Protein AF-A0AAW7F8S1-F1 (afdb_monomer_lite)

Sequence (127 aa):
MAYEATLSLPGICFTHYRTGEQAEDEAALMAAILADAMNAGAERMAQSSRDVTIHRMMVMVERHLRAAIYASTTSVLVDAQQDHPFAAIWGDGHVSSSDGQFFPAGGRGEASLEYNAKYGKRPGASI

Foldseek 3Di:
DDPPPVVPLPWADLAFPPPRHHDPCVQLLVLLVVCVVVVVHLVNSCVVGPPHHSVSNVVSCNTGDDPVRVVTVVVSVVVVVLPDPVVPVVHNPPDDPLQPDWAQDDDPQLVVDDADPVPGSGRTDRD

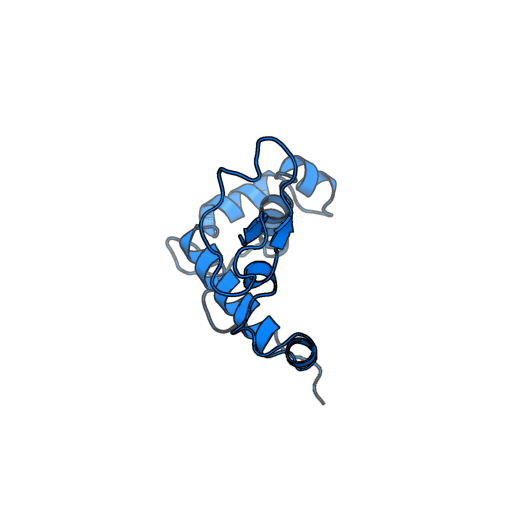Structure (mmCIF, N/CA/C/O backbone):
data_AF-A0AAW7F8S1-F1
#
_entry.id   AF-A0AAW7F8S1-F1
#
loop_
_atom_site.group_PDB
_atom_site.id
_atom_site.type_symbol
_atom_site.label_atom_id
_atom_site.label_alt_id
_atom_site.label_comp_id
_atom_site.label_asym_id
_atom_site.label_entity_id
_atom_site.label_seq_id
_atom_site.pdbx_PDB_ins_code
_atom_site.Cartn_x
_atom_site.Cartn_y
_atom_site.Cartn_z
_atom_site.occupancy
_atom_site.B_iso_or_equiv
_atom_site.auth_seq_id
_atom_site.auth_comp_id
_atom_site.auth_asym_id
_atom_site.auth_atom_id
_atom_site.pdbx_PDB_model_num
ATOM 1 N N . MET A 1 1 ? -20.341 -8.430 -21.720 1.00 32.91 1 MET A N 1
ATOM 2 C CA . MET A 1 1 ? -19.931 -9.635 -20.965 1.00 32.91 1 MET A CA 1
ATOM 3 C C . MET A 1 1 ? -18.416 -9.711 -21.080 1.00 32.91 1 MET A C 1
ATOM 5 O O . MET A 1 1 ? -17.961 -9.819 -22.202 1.00 32.91 1 MET A O 1
ATOM 9 N N . ALA A 1 2 ? -17.569 -9.525 -20.077 1.00 32.69 2 ALA A N 1
ATOM 10 C CA . ALA A 1 2 ? -17.712 -9.345 -18.642 1.00 32.69 2 ALA A CA 1
ATOM 11 C C . ALA A 1 2 ? -16.603 -8.361 -18.211 1.00 32.69 2 ALA A C 1
ATOM 13 O O . ALA A 1 2 ? -15.460 -8.532 -18.621 1.00 32.69 2 ALA A O 1
ATOM 14 N N . TYR A 1 3 ? -16.941 -7.318 -17.449 1.00 30.55 3 TYR A N 1
ATOM 15 C CA . TYR A 1 3 ? -15.960 -6.436 -16.797 1.00 30.55 3 TYR A CA 1
ATOM 16 C C . TYR A 1 3 ? -16.066 -6.546 -15.272 1.00 30.55 3 TYR A C 1
ATOM 18 O O . TYR A 1 3 ? -15.661 -5.656 -14.547 1.00 30.55 3 TYR A O 1
ATOM 26 N N . GLU A 1 4 ? -16.586 -7.657 -14.761 1.00 31.97 4 GLU A N 1
ATOM 27 C CA . GLU A 1 4 ? -16.346 -8.033 -13.372 1.00 31.97 4 GLU A CA 1
ATOM 28 C C . GLU A 1 4 ? -15.144 -8.968 -13.359 1.00 31.97 4 GLU A C 1
ATOM 30 O O . GLU A 1 4 ? -15.256 -10.175 -13.170 1.00 31.97 4 GLU A O 1
ATOM 35 N N . ALA A 1 5 ? -13.962 -8.399 -13.602 1.00 32.84 5 ALA A N 1
ATOM 36 C CA . ALA A 1 5 ? -12.759 -8.971 -13.025 1.00 32.84 5 ALA A CA 1
ATOM 37 C C . ALA A 1 5 ? -12.862 -8.682 -11.526 1.00 32.84 5 ALA A C 1
ATOM 39 O O . ALA A 1 5 ? -12.350 -7.681 -11.029 1.00 32.84 5 ALA A O 1
ATOM 40 N N . THR A 1 6 ? -13.634 -9.512 -10.822 1.00 36.50 6 THR A N 1
ATOM 41 C CA . THR A 1 6 ? -13.539 -9.631 -9.377 1.00 36.50 6 THR A CA 1
ATOM 42 C C . THR A 1 6 ? -12.056 -9.814 -9.096 1.00 36.50 6 THR A C 1
ATOM 44 O O . THR A 1 6 ? -11.472 -10.828 -9.475 1.00 36.50 6 THR A O 1
ATOM 47 N N . LEU A 1 7 ? -11.438 -8.791 -8.511 1.00 39.31 7 LEU A N 1
ATOM 48 C CA . LEU A 1 7 ? -10.037 -8.733 -8.103 1.00 39.31 7 LEU A CA 1
ATOM 49 C C . LEU A 1 7 ? -9.824 -9.676 -6.904 1.00 39.31 7 LEU A C 1
ATOM 51 O O . LEU A 1 7 ? -9.318 -9.300 -5.854 1.00 39.31 7 LEU A O 1
ATOM 55 N N . SER A 1 8 ? -10.276 -10.923 -7.036 1.00 42.00 8 SER A N 1
ATOM 56 C CA . SER A 1 8 ? -9.971 -12.010 -6.126 1.00 42.00 8 SER A CA 1
ATOM 57 C C . SER A 1 8 ? -8.569 -12.474 -6.484 1.00 42.00 8 SER A C 1
ATOM 59 O O . SER A 1 8 ? -8.377 -13.442 -7.211 1.00 42.00 8 SER A O 1
ATOM 61 N N . LEU A 1 9 ? -7.586 -11.696 -6.032 1.00 49.25 9 LEU A N 1
ATOM 62 C CA . LEU A 1 9 ? -6.186 -12.085 -6.043 1.00 49.25 9 LEU A CA 1
ATOM 63 C C . LEU A 1 9 ? -6.085 -13.403 -5.251 1.00 49.25 9 LEU A C 1
ATOM 65 O O . LEU A 1 9 ? -6.401 -13.420 -4.054 1.00 49.25 9 LEU A O 1
ATOM 69 N N . PRO A 1 10 ? -5.748 -14.533 -5.898 1.00 45.31 10 PRO A N 1
ATOM 70 C CA . PRO A 1 10 ? -5.738 -15.824 -5.238 1.00 45.31 10 PRO A CA 1
ATOM 71 C C . PRO A 1 10 ? -4.470 -15.912 -4.392 1.00 45.31 10 PRO A C 1
ATOM 73 O O . PRO A 1 10 ? -3.391 -16.210 -4.887 1.00 45.31 10 PRO A O 1
ATOM 76 N N . GLY A 1 11 ? -4.598 -15.629 -3.100 1.00 56.59 11 GLY A N 1
ATOM 77 C CA . GLY A 1 11 ? -3.490 -15.766 -2.160 1.00 56.59 11 GLY A CA 1
ATOM 78 C C . GLY A 1 11 ? -3.512 -14.683 -1.097 1.00 56.59 11 GLY A C 1
ATOM 79 O O . GLY A 1 11 ? -3.176 -13.540 -1.364 1.00 56.59 11 GLY A O 1
ATOM 80 N N . ILE A 1 12 ? -3.905 -15.084 0.114 1.00 58.09 12 ILE A N 1
ATOM 81 C CA . ILE A 1 12 ? -3.822 -14.316 1.364 1.00 58.09 12 ILE A CA 1
ATOM 82 C C . ILE A 1 12 ? -4.477 -12.929 1.258 1.00 58.09 12 ILE A C 1
ATOM 84 O O . ILE A 1 12 ? -3.850 -11.906 0.987 1.00 58.09 12 ILE A O 1
ATOM 88 N N . CYS A 1 13 ? -5.778 -12.908 1.546 1.00 73.00 13 CYS A N 1
ATOM 89 C CA . CYS A 1 13 ? -6.459 -11.675 1.915 1.00 73.00 13 CYS A CA 1
ATOM 90 C C . CYS A 1 13 ? -5.990 -11.241 3.314 1.00 73.00 13 CYS A C 1
ATOM 92 O O . CYS A 1 13 ? -5.526 -12.073 4.097 1.00 73.00 13 CYS A O 1
ATOM 94 N N . PHE A 1 14 ? -6.110 -9.956 3.641 1.00 87.31 14 PHE A N 1
ATOM 95 C CA . PHE A 1 14 ? -5.786 -9.397 4.956 1.00 87.31 14 PHE A CA 1
ATOM 96 C C . PHE A 1 14 ? -6.745 -9.943 6.030 1.00 87.31 14 PHE A C 1
ATOM 98 O O . PHE A 1 14 ? -7.668 -9.268 6.480 1.00 87.31 14 PHE A O 1
ATOM 105 N N . THR A 1 15 ? -6.556 -11.198 6.431 1.00 90.88 15 THR A N 1
ATOM 106 C CA . THR A 1 15 ? -7.408 -11.903 7.390 1.00 90.88 15 THR A CA 1
ATOM 107 C C . THR A 1 15 ? -6.966 -11.659 8.824 1.00 90.88 15 THR A C 1
ATOM 109 O O . THR A 1 15 ? -5.788 -11.430 9.103 1.00 90.88 15 THR A O 1
ATOM 112 N N . HIS A 1 16 ? -7.907 -11.766 9.754 1.00 91.00 16 HIS A N 1
ATOM 113 C CA . HIS A 1 16 ? -7.665 -11.579 11.171 1.00 91.00 16 HIS A CA 1
ATOM 114 C C . HIS A 1 16 ? -6.640 -12.602 11.686 1.00 91.00 16 HIS A C 1
ATOM 116 O O . HIS A 1 16 ? -6.842 -13.808 11.558 1.00 91.00 16 HIS A O 1
ATOM 122 N N . TYR A 1 17 ? -5.577 -12.149 12.357 1.00 88.62 17 TYR A N 1
ATOM 123 C CA . TYR A 1 17 ? -4.434 -12.996 12.746 1.00 88.62 17 TYR A CA 1
ATOM 124 C C . TYR A 1 17 ? -4.786 -14.218 13.609 1.00 88.62 17 TYR A C 1
ATOM 126 O O . TYR A 1 17 ? -4.046 -15.197 13.626 1.00 88.62 17 TYR A O 1
ATOM 134 N N . ARG A 1 18 ? -5.874 -14.133 14.383 1.00 90.12 18 ARG A N 1
ATOM 135 C CA . ARG A 1 18 ? -6.350 -15.212 15.263 1.00 90.12 18 ARG A CA 1
ATOM 136 C C . ARG A 1 18 ? -7.484 -16.054 14.669 1.00 90.12 18 ARG A C 1
ATOM 138 O O . ARG A 1 18 ? -7.439 -17.269 14.798 1.00 90.12 18 ARG A O 1
ATOM 145 N N . THR A 1 19 ? -8.513 -15.423 14.103 1.00 90.88 19 THR A N 1
ATOM 146 C CA . THR A 1 19 ? -9.751 -16.092 13.671 1.00 90.88 19 THR A CA 1
ATOM 147 C C . THR A 1 19 ? -9.750 -16.436 12.184 1.00 90.88 19 THR A C 1
ATOM 149 O O . THR A 1 19 ? -10.528 -17.284 11.766 1.00 90.88 19 THR A O 1
ATOM 152 N N . GLY A 1 20 ? -8.880 -15.813 11.382 1.00 88.75 20 GLY A N 1
ATOM 153 C CA . GLY A 1 20 ? -8.862 -15.969 9.926 1.00 88.75 20 GLY A CA 1
ATOM 154 C C . GLY A 1 20 ? -10.003 -15.245 9.203 1.00 88.75 20 GLY A C 1
ATOM 155 O O . GLY A 1 20 ? -10.136 -15.382 7.991 1.00 88.75 20 GLY A O 1
ATOM 156 N N . GLU A 1 21 ? -10.823 -14.472 9.916 1.00 89.69 21 GLU A N 1
ATOM 157 C CA . GLU A 1 21 ? -11.951 -13.742 9.332 1.00 89.69 21 GLU A CA 1
ATOM 158 C C . GLU A 1 21 ? -11.491 -12.582 8.446 1.00 89.69 21 GLU A C 1
ATOM 160 O O . GLU A 1 21 ? -10.407 -12.024 8.626 1.00 89.69 21 GLU A O 1
ATOM 165 N N . GLN A 1 22 ? -12.334 -12.202 7.490 1.00 88.56 22 GLN A N 1
ATOM 166 C CA . GLN A 1 22 ? -12.093 -11.034 6.646 1.00 88.56 22 GLN A CA 1
ATOM 167 C C . GLN A 1 22 ? -12.180 -9.738 7.457 1.00 88.56 22 GLN A C 1
ATOM 169 O O . GLN A 1 22 ? -12.804 -9.694 8.518 1.00 88.56 22 GLN A O 1
ATOM 174 N N . ALA A 1 23 ? -11.541 -8.678 6.964 1.00 89.38 23 ALA A N 1
ATOM 175 C CA . ALA A 1 23 ? -11.655 -7.366 7.584 1.00 89.38 23 ALA A CA 1
ATOM 176 C C . ALA A 1 23 ? -13.089 -6.837 7.468 1.00 89.38 23 ALA A C 1
ATOM 178 O O . ALA A 1 23 ? -13.635 -6.721 6.375 1.00 89.38 23 ALA A O 1
ATOM 179 N N . GLU A 1 24 ? -13.684 -6.493 8.609 1.00 89.31 24 GLU A N 1
ATOM 180 C CA . GLU A 1 24 ? -15.038 -5.927 8.676 1.00 89.31 24 GLU A CA 1
ATOM 181 C C . GLU A 1 24 ? -15.102 -4.507 8.087 1.00 89.31 24 GLU A C 1
ATOM 183 O O . GLU A 1 24 ? -16.143 -4.073 7.600 1.00 89.31 24 GLU A O 1
ATOM 188 N N . ASP A 1 25 ? -13.985 -3.778 8.142 1.00 92.31 25 ASP A N 1
ATOM 189 C CA . ASP A 1 25 ? -13.873 -2.377 7.742 1.00 92.31 25 ASP A CA 1
ATOM 190 C C . ASP A 1 25 ? -12.824 -2.210 6.638 1.00 92.31 25 ASP A C 1
ATOM 192 O O . ASP A 1 25 ? -11.681 -1.803 6.870 1.00 92.31 25 ASP A O 1
ATOM 196 N N . GLU A 1 26 ? -13.224 -2.552 5.415 1.00 91.00 26 GLU A N 1
ATOM 197 C CA . GLU A 1 26 ? -12.353 -2.527 4.238 1.00 91.00 26 GLU A CA 1
ATOM 198 C C . GLU A 1 26 ? -11.796 -1.123 3.953 1.00 91.00 26 GLU A C 1
ATOM 200 O O . GLU A 1 26 ? -10.626 -0.974 3.607 1.00 91.00 26 GLU A O 1
ATOM 205 N N . ALA A 1 27 ? -12.594 -0.072 4.169 1.00 92.81 27 ALA A N 1
ATOM 206 C CA . ALA A 1 27 ? -12.154 1.307 3.967 1.00 92.81 27 ALA A CA 1
ATOM 207 C C . ALA A 1 27 ? -11.019 1.691 4.928 1.00 92.81 27 ALA A C 1
ATOM 209 O O . ALA A 1 27 ? -10.011 2.264 4.506 1.00 92.81 27 ALA A O 1
ATOM 210 N N . ALA A 1 28 ? -11.146 1.343 6.213 1.00 94.94 28 ALA A N 1
ATOM 211 C CA . ALA A 1 28 ? -10.083 1.586 7.183 1.00 94.94 28 ALA A CA 1
ATOM 212 C C . ALA A 1 28 ? -8.848 0.711 6.929 1.00 94.94 28 ALA A C 1
ATOM 214 O O . ALA A 1 28 ? -7.725 1.169 7.153 1.00 94.94 28 ALA A O 1
ATOM 215 N N . LEU A 1 29 ? -9.038 -0.519 6.441 1.00 94.31 29 LEU A N 1
ATOM 216 C CA . LEU A 1 29 ? -7.948 -1.418 6.070 1.00 94.31 29 LEU A CA 1
ATOM 217 C C . LEU A 1 29 ? -7.150 -0.849 4.889 1.00 94.31 29 LEU A C 1
ATOM 219 O O . LEU A 1 29 ? -5.929 -0.734 4.974 1.00 94.31 29 LEU A O 1
ATOM 223 N N . MET A 1 30 ? -7.832 -0.436 3.818 1.00 93.44 30 MET A N 1
ATOM 224 C CA . MET A 1 30 ? -7.199 0.189 2.655 1.00 93.44 30 MET A CA 1
ATOM 225 C C . MET A 1 30 ? -6.462 1.470 3.039 1.00 93.44 30 MET A C 1
ATOM 227 O O . MET A 1 30 ? -5.317 1.663 2.636 1.00 93.44 30 MET A O 1
ATOM 231 N N . ALA A 1 31 ? -7.075 2.324 3.863 1.00 95.31 31 ALA A N 1
ATOM 232 C CA . ALA A 1 31 ? -6.414 3.522 4.368 1.00 95.31 31 ALA A CA 1
ATOM 233 C C . ALA A 1 31 ? -5.145 3.174 5.163 1.00 95.31 31 ALA A C 1
ATOM 235 O O . ALA A 1 31 ? -4.117 3.827 4.993 1.00 95.31 31 ALA A O 1
ATOM 236 N N . ALA A 1 32 ? -5.179 2.138 6.009 1.00 95.06 32 ALA A N 1
ATOM 237 C CA . ALA A 1 32 ? -4.008 1.697 6.768 1.00 95.06 32 ALA A CA 1
ATOM 238 C C . ALA A 1 32 ? -2.871 1.220 5.851 1.00 95.06 32 ALA A C 1
ATOM 240 O O . ALA A 1 32 ? -1.734 1.659 6.023 1.00 95.06 32 ALA A O 1
ATOM 241 N N . ILE A 1 33 ? -3.187 0.399 4.847 1.00 93.50 33 ILE A N 1
ATOM 242 C CA . ILE A 1 33 ? -2.221 -0.087 3.850 1.00 93.50 33 ILE A CA 1
ATOM 243 C C . ILE A 1 33 ? -1.614 1.085 3.069 1.00 93.50 33 ILE A C 1
ATOM 245 O O . ILE A 1 33 ? -0.399 1.173 2.917 1.00 93.50 33 ILE A O 1
ATOM 249 N N . LEU A 1 34 ? -2.445 2.023 2.608 1.00 92.81 34 LEU A N 1
ATOM 250 C CA . LEU A 1 34 ? -1.997 3.204 1.868 1.00 92.81 34 LEU A CA 1
ATOM 251 C C . LEU A 1 34 ? -1.126 4.133 2.720 1.00 92.81 34 LEU A C 1
ATOM 253 O O . LEU A 1 34 ? -0.176 4.729 2.212 1.00 92.81 34 LEU A O 1
ATOM 257 N N . ALA A 1 35 ? -1.440 4.273 4.009 1.00 95.00 35 ALA A N 1
ATOM 258 C CA . ALA A 1 35 ? -0.666 5.106 4.923 1.00 95.00 35 ALA A CA 1
ATOM 259 C C . ALA A 1 35 ? 0.765 4.585 5.093 1.00 95.00 35 ALA A C 1
ATOM 261 O O . ALA A 1 35 ? 1.696 5.394 5.157 1.00 95.00 35 ALA A O 1
ATOM 262 N N . ASP A 1 36 ? 0.910 3.261 5.157 1.00 92.19 36 ASP A N 1
ATOM 263 C CA . ASP A 1 36 ? 2.183 2.546 5.246 1.00 92.19 36 ASP A CA 1
ATOM 264 C C . ASP A 1 36 ? 2.941 2.629 3.911 1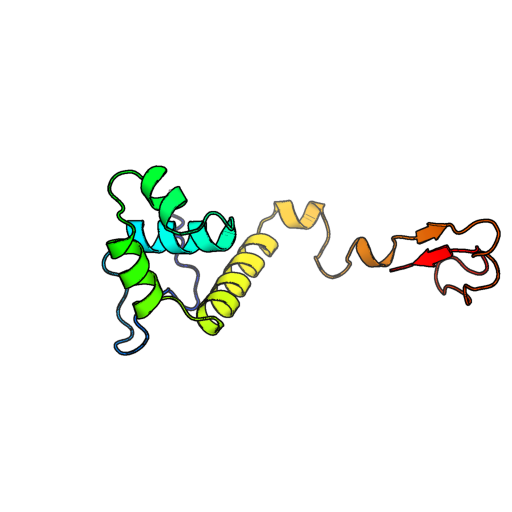.00 92.19 36 ASP A C 1
ATOM 266 O O . ASP A 1 36 ? 4.050 3.157 3.848 1.00 92.19 36 ASP A O 1
ATOM 270 N N . ALA A 1 37 ? 2.283 2.263 2.805 1.00 91.00 37 ALA A N 1
ATOM 271 C CA . ALA A 1 37 ? 2.873 2.260 1.465 1.00 91.00 37 ALA A CA 1
ATOM 272 C C . ALA A 1 37 ? 3.384 3.640 1.006 1.00 91.00 37 ALA A C 1
ATOM 274 O O . ALA A 1 37 ? 4.388 3.727 0.301 1.00 91.00 37 ALA A O 1
ATOM 275 N N . MET A 1 38 ? 2.713 4.728 1.400 1.00 92.25 38 MET A N 1
ATOM 276 C CA . MET A 1 38 ? 3.106 6.096 1.032 1.00 92.25 38 MET A CA 1
ATOM 277 C C . MET A 1 38 ? 3.945 6.813 2.097 1.00 92.25 38 MET A C 1
ATOM 279 O O . MET A 1 38 ? 4.252 7.993 1.927 1.00 92.25 38 MET A O 1
ATOM 283 N N . ASN A 1 39 ? 4.304 6.155 3.206 1.00 92.81 39 ASN A N 1
ATOM 284 C CA . ASN A 1 39 ? 4.982 6.786 4.348 1.00 92.81 39 ASN A CA 1
ATOM 285 C C . ASN A 1 39 ? 4.250 8.041 4.886 1.00 92.81 39 ASN A C 1
ATOM 287 O O . ASN A 1 39 ? 4.857 8.964 5.439 1.00 92.81 39 ASN A O 1
ATOM 291 N N . ALA A 1 40 ? 2.926 8.107 4.714 1.00 90.50 40 ALA A N 1
ATOM 292 C CA . ALA A 1 40 ? 2.113 9.240 5.152 1.00 90.50 40 ALA A CA 1
ATOM 293 C C . ALA A 1 40 ? 1.835 9.179 6.663 1.00 90.50 40 ALA A C 1
ATOM 295 O O . ALA A 1 40 ? 1.755 10.218 7.328 1.00 90.50 40 ALA A O 1
ATOM 296 N N . GLY A 1 41 ? 1.742 7.967 7.216 1.00 91.12 41 GLY A N 1
ATOM 297 C CA . GLY A 1 41 ? 1.313 7.726 8.591 1.00 91.12 41 GLY A CA 1
ATOM 298 C C . GLY A 1 41 ? -0.203 7.877 8.773 1.00 91.12 41 GLY A C 1
ATOM 299 O O . GLY A 1 41 ? -0.900 8.489 7.959 1.00 91.12 41 GLY A O 1
ATOM 300 N N . ALA A 1 42 ? -0.730 7.299 9.855 1.00 91.56 42 ALA A N 1
ATOM 301 C CA . ALA A 1 42 ? -2.174 7.156 10.053 1.00 91.56 42 ALA A CA 1
ATOM 302 C C . ALA A 1 42 ? -2.919 8.488 10.234 1.00 91.56 42 ALA A C 1
ATOM 304 O O . ALA A 1 42 ? -4.055 8.622 9.791 1.00 91.56 42 ALA A O 1
ATOM 305 N N . GLU A 1 43 ? -2.283 9.488 10.844 1.00 93.38 43 GLU A N 1
ATOM 306 C CA . GLU A 1 43 ? -2.904 10.790 11.100 1.00 93.38 43 GLU A CA 1
ATOM 307 C C . GLU A 1 43 ? -3.188 11.568 9.812 1.00 93.38 43 GLU A C 1
ATOM 309 O O . GLU A 1 43 ? -4.329 11.956 9.558 1.00 93.38 43 GLU A O 1
ATOM 314 N N . ARG A 1 44 ? -2.174 11.729 8.953 1.00 94.25 44 ARG A N 1
ATOM 315 C CA . ARG A 1 44 ? -2.331 12.408 7.657 1.00 94.25 44 ARG A CA 1
ATOM 316 C C . ARG A 1 44 ? -3.286 11.655 6.738 1.00 94.25 44 ARG A C 1
ATOM 318 O O . ARG A 1 44 ? -4.065 12.279 6.019 1.00 94.25 44 ARG A O 1
ATOM 325 N N . MET A 1 45 ? -3.259 10.324 6.783 1.00 96.25 45 MET A N 1
ATOM 326 C CA . MET A 1 45 ? -4.184 9.510 6.005 1.00 96.25 45 MET A CA 1
ATOM 327 C C . MET A 1 45 ? -5.632 9.680 6.472 1.00 96.25 45 MET A C 1
ATOM 329 O O . MET A 1 45 ? -6.506 9.881 5.635 1.00 96.25 45 MET A O 1
ATOM 333 N N . ALA A 1 46 ? -5.892 9.673 7.783 1.00 94.94 46 ALA A N 1
ATOM 334 C CA . ALA A 1 46 ? -7.234 9.898 8.321 1.00 94.94 46 ALA A CA 1
ATOM 335 C C . ALA A 1 46 ? -7.771 11.295 7.965 1.00 94.94 46 ALA A C 1
ATOM 337 O O . ALA A 1 46 ? -8.934 11.427 7.610 1.00 94.94 46 ALA A O 1
ATOM 338 N N . GLN A 1 47 ? -6.924 12.330 7.981 1.00 94.50 47 GLN A N 1
ATOM 339 C CA . GLN A 1 47 ? -7.306 13.681 7.537 1.00 94.50 47 GLN A CA 1
ATOM 340 C C . GLN A 1 47 ? -7.622 13.756 6.035 1.00 94.50 47 GLN A C 1
ATOM 342 O O . GLN A 1 47 ? -8.423 14.586 5.612 1.00 94.50 47 GLN A O 1
ATOM 347 N N . SER A 1 48 ? -6.989 12.897 5.234 1.00 93.19 48 SER A N 1
ATOM 348 C CA . SER A 1 48 ? -7.160 12.846 3.775 1.00 93.19 48 SER A CA 1
ATOM 349 C C . SER A 1 48 ? -8.269 11.886 3.333 1.00 93.19 48 SER A C 1
ATOM 351 O O . SER A 1 48 ? -8.651 11.882 2.164 1.00 93.19 48 SER A O 1
ATOM 353 N N . SER A 1 49 ? -8.784 11.067 4.250 1.0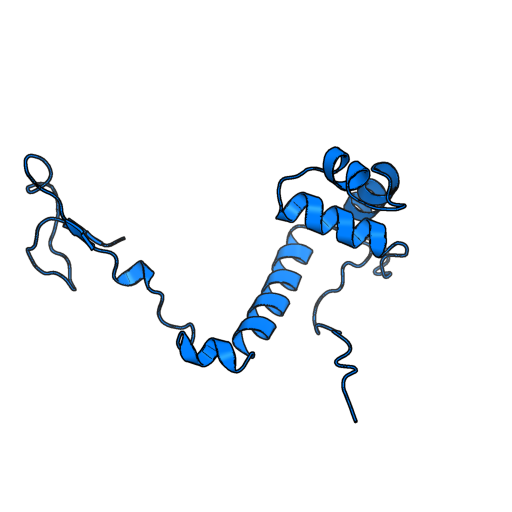0 90.75 49 SER A N 1
ATOM 354 C CA . SER A 1 49 ? -9.777 10.033 3.973 1.00 90.75 49 SER A CA 1
ATOM 355 C C . SER A 1 49 ? -11.152 10.473 4.450 1.00 90.75 49 SER A C 1
ATOM 357 O O . SER A 1 49 ? -11.321 10.975 5.559 1.00 90.75 49 SER A O 1
ATOM 359 N N . ARG A 1 50 ? -12.174 10.242 3.627 1.00 88.81 50 ARG A N 1
ATOM 360 C CA . ARG A 1 50 ? -13.558 10.469 4.037 1.00 88.81 50 ARG A CA 1
ATOM 361 C C . ARG A 1 50 ? -14.011 9.321 4.940 1.00 88.81 50 ARG A C 1
ATOM 363 O O . ARG A 1 50 ? -13.831 8.162 4.590 1.00 88.81 50 ARG A O 1
ATOM 370 N N . ASP A 1 51 ? -14.597 9.653 6.087 1.00 89.19 51 ASP A N 1
ATOM 371 C CA . ASP A 1 51 ? -15.212 8.699 7.019 1.00 89.19 51 ASP A CA 1
ATOM 372 C C . ASP A 1 51 ? -14.269 7.621 7.599 1.00 89.19 51 ASP A C 1
ATOM 374 O O . ASP A 1 51 ? -14.743 6.623 8.137 1.00 89.19 51 ASP A O 1
ATOM 378 N N . VAL A 1 52 ? -12.945 7.817 7.572 1.00 94.69 52 VAL A N 1
ATOM 379 C CA . VAL A 1 52 ? -11.967 6.920 8.215 1.00 94.69 52 VAL A CA 1
ATOM 380 C C . VAL A 1 52 ? -11.266 7.651 9.356 1.00 94.69 52 VAL A C 1
ATOM 382 O O . VAL A 1 52 ? -10.694 8.720 9.172 1.00 94.69 52 VAL A O 1
ATOM 385 N N . THR A 1 53 ? -11.287 7.063 10.552 1.00 96.25 53 THR A N 1
ATOM 386 C CA . THR A 1 53 ? -10.585 7.612 11.720 1.00 96.25 53 THR A CA 1
ATOM 387 C C . THR A 1 53 ? -9.296 6.845 11.988 1.00 96.25 53 THR A C 1
ATOM 389 O O . THR A 1 53 ? -9.203 5.650 11.701 1.00 96.25 53 THR A O 1
ATOM 392 N N . ILE A 1 54 ? -8.324 7.507 12.626 1.00 96.50 54 ILE A N 1
ATOM 393 C CA . ILE A 1 54 ? -7.064 6.877 13.058 1.00 96.50 54 ILE A CA 1
ATOM 394 C C . ILE A 1 54 ? -7.348 5.613 13.879 1.00 96.50 54 ILE A C 1
ATOM 396 O O . ILE A 1 54 ? -6.725 4.581 13.659 1.00 96.50 54 ILE A O 1
ATOM 400 N N . HIS A 1 55 ? -8.325 5.669 14.790 1.00 96.44 55 HIS A N 1
ATOM 401 C CA . HIS A 1 55 ? -8.710 4.522 15.610 1.00 96.44 55 HIS A CA 1
ATOM 402 C C . HIS A 1 55 ? -9.133 3.321 14.756 1.00 96.44 55 HIS A C 1
ATOM 404 O O . HIS A 1 55 ? -8.638 2.218 14.965 1.00 96.44 55 HIS A O 1
ATOM 410 N N . ARG A 1 56 ? -10.020 3.526 13.772 1.00 96.00 56 ARG A N 1
ATOM 411 C CA . ARG A 1 56 ? -10.473 2.449 12.876 1.00 96.00 56 ARG A CA 1
ATOM 412 C C . ARG A 1 56 ? -9.300 1.842 12.104 1.00 96.00 56 ARG A C 1
ATOM 414 O O . ARG A 1 56 ? -9.184 0.622 12.045 1.00 96.00 56 ARG A O 1
ATOM 421 N N . MET A 1 57 ? -8.379 2.675 11.612 1.00 96.25 57 MET A N 1
ATOM 422 C CA . MET A 1 57 ? -7.157 2.202 10.952 1.00 96.25 57 MET A CA 1
ATOM 423 C C . MET A 1 57 ? -6.281 1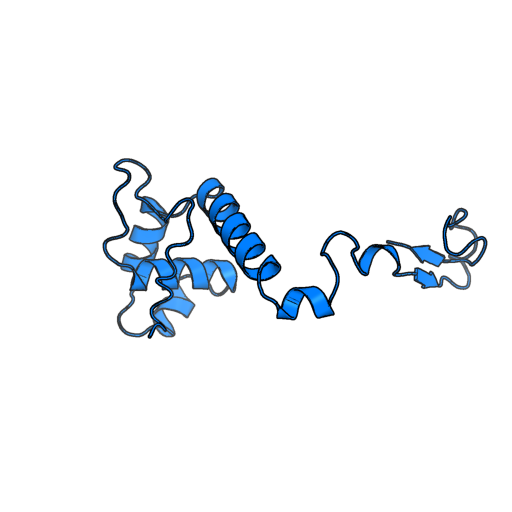.368 11.892 1.00 96.25 57 MET A C 1
ATOM 425 O O . MET A 1 57 ? -5.818 0.302 11.504 1.00 96.25 57 MET A O 1
ATOM 429 N N . MET A 1 58 ? -6.069 1.809 13.136 1.00 96.19 58 MET A N 1
ATOM 430 C CA . MET A 1 58 ? -5.239 1.077 14.102 1.00 96.19 58 MET A CA 1
ATOM 431 C C . MET A 1 58 ? -5.832 -0.283 14.473 1.00 96.19 58 MET A C 1
ATOM 433 O O . MET A 1 58 ? -5.085 -1.252 14.588 1.00 96.19 58 MET A O 1
ATOM 437 N N . VAL A 1 59 ? -7.161 -0.391 14.568 1.00 95.75 59 VAL A N 1
ATOM 438 C CA . VAL A 1 59 ? -7.830 -1.690 14.749 1.00 95.75 59 VAL A CA 1
ATOM 439 C C . VAL A 1 59 ? -7.532 -2.621 13.567 1.00 95.75 59 VAL A C 1
ATOM 441 O O . VAL A 1 59 ? -7.252 -3.801 13.778 1.00 95.75 59 VAL A O 1
ATOM 444 N N . MET A 1 60 ? -7.532 -2.105 12.332 1.00 95.12 60 MET A N 1
ATOM 445 C CA . MET A 1 60 ? -7.186 -2.897 11.145 1.00 95.12 60 MET A CA 1
ATOM 446 C C . MET A 1 60 ? -5.715 -3.315 11.137 1.00 95.12 60 MET A C 1
ATOM 448 O O . MET A 1 60 ? -5.417 -4.483 10.886 1.00 95.12 60 MET A O 1
ATOM 452 N N . VAL A 1 61 ? -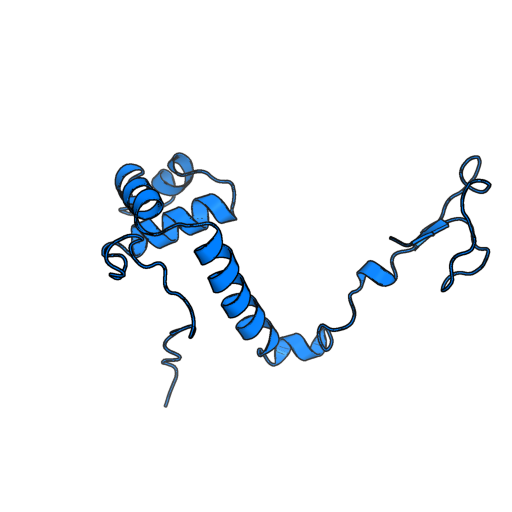4.799 -2.404 11.482 1.00 94.50 61 VAL A N 1
ATOM 453 C CA . VAL A 1 61 ? -3.365 -2.707 11.616 1.00 94.50 61 VAL A CA 1
ATOM 454 C C . VAL A 1 61 ? -3.148 -3.844 12.615 1.00 94.50 61 VAL A C 1
ATOM 456 O O . VAL A 1 61 ? -2.486 -4.837 12.312 1.00 94.50 61 VAL A O 1
ATOM 459 N N . GLU A 1 62 ? -3.744 -3.738 13.801 1.00 95.00 62 GLU A N 1
ATOM 460 C CA . GLU A 1 62 ? -3.558 -4.717 14.868 1.00 95.00 62 GLU A CA 1
ATOM 461 C C . GLU A 1 62 ? -4.095 -6.101 14.481 1.00 95.00 62 GLU A C 1
ATOM 463 O O . GLU A 1 62 ? -3.447 -7.125 14.739 1.00 95.00 62 GLU A O 1
ATOM 468 N N . ARG A 1 63 ? -5.264 -6.144 13.839 1.00 94.38 63 ARG A N 1
ATOM 469 C CA . ARG A 1 63 ? -5.977 -7.390 13.548 1.00 94.38 63 ARG A CA 1
ATOM 470 C C . ARG A 1 63 ? -5.531 -8.068 12.255 1.00 94.38 63 ARG A C 1
ATOM 472 O O . ARG A 1 63 ? -5.465 -9.294 12.235 1.00 94.38 63 ARG A O 1
ATOM 479 N N . HIS A 1 64 ? -5.198 -7.310 11.214 1.00 92.81 64 HIS A N 1
ATOM 480 C CA . HIS A 1 64 ? -5.088 -7.838 9.849 1.00 92.81 64 HIS A CA 1
ATOM 481 C C . HIS A 1 64 ? -3.711 -7.647 9.198 1.00 92.81 64 HIS A C 1
ATOM 483 O O . HIS A 1 64 ? -3.392 -8.363 8.252 1.00 92.81 64 HIS A O 1
ATOM 489 N N . LEU A 1 65 ? -2.867 -6.723 9.676 1.00 91.44 65 LEU A N 1
ATOM 490 C CA . LEU A 1 65 ? -1.574 -6.449 9.033 1.00 91.44 65 LEU A CA 1
ATOM 491 C C . LEU A 1 65 ? -0.440 -7.226 9.698 1.00 91.44 65 LEU A C 1
ATOM 493 O O . LEU A 1 65 ? -0.190 -7.110 10.897 1.00 91.44 65 LEU A O 1
ATOM 497 N N . ARG A 1 66 ? 0.299 -8.004 8.906 1.00 89.81 66 ARG A N 1
ATOM 498 C CA . ARG A 1 66 ? 1.523 -8.703 9.324 1.00 89.81 66 ARG A CA 1
ATOM 499 C C . ARG A 1 66 ? 2.549 -8.625 8.200 1.00 89.81 66 ARG A C 1
ATOM 501 O O . ARG A 1 66 ? 2.176 -8.646 7.032 1.00 89.81 66 ARG A O 1
ATOM 508 N N . ALA A 1 67 ? 3.837 -8.627 8.539 1.00 89.25 67 ALA A N 1
ATOM 509 C CA . ALA A 1 67 ? 4.910 -8.600 7.539 1.00 89.25 67 ALA A CA 1
ATOM 510 C C . ALA A 1 67 ? 4.812 -9.766 6.535 1.00 89.25 67 ALA A C 1
ATOM 512 O O . ALA A 1 67 ? 4.987 -9.569 5.337 1.00 89.25 67 ALA A O 1
ATOM 513 N N . ALA A 1 68 ? 4.456 -10.966 7.010 1.00 87.94 68 ALA A N 1
ATOM 514 C CA . ALA A 1 68 ? 4.240 -12.127 6.146 1.00 87.94 68 ALA A CA 1
ATOM 515 C C . ALA A 1 68 ? 3.062 -11.937 5.173 1.00 87.94 68 ALA A C 1
ATOM 517 O O . ALA A 1 68 ? 3.159 -12.342 4.018 1.00 87.94 68 ALA A O 1
ATOM 518 N N . ILE A 1 69 ? 1.983 -11.279 5.621 1.00 88.31 69 ILE A N 1
ATOM 519 C CA . ILE A 1 69 ? 0.824 -10.964 4.774 1.00 88.31 69 ILE A CA 1
ATOM 520 C C . ILE A 1 69 ? 1.256 -9.986 3.683 1.00 88.31 69 ILE A C 1
ATOM 522 O O . ILE A 1 69 ? 1.061 -10.281 2.510 1.00 88.31 69 ILE A O 1
ATOM 526 N N . TYR A 1 70 ? 1.954 -8.904 4.040 1.00 87.94 70 TYR A N 1
ATOM 527 C CA . TYR A 1 70 ? 2.480 -7.964 3.049 1.00 87.94 70 TYR A CA 1
ATOM 528 C C . TYR A 1 70 ? 3.377 -8.631 2.008 1.00 87.94 70 TYR A C 1
ATOM 530 O O . TYR A 1 70 ? 3.193 -8.388 0.818 1.00 87.94 70 TYR A O 1
ATOM 538 N N . ALA A 1 71 ? 4.304 -9.494 2.430 1.00 87.12 71 ALA A N 1
ATOM 539 C CA . ALA A 1 71 ? 5.167 -10.218 1.501 1.00 87.12 71 ALA A CA 1
ATOM 540 C C . ALA A 1 71 ? 4.347 -11.073 0.520 1.00 87.12 71 ALA A C 1
ATOM 542 O O . ALA A 1 71 ? 4.566 -11.011 -0.689 1.00 87.12 71 ALA A O 1
ATOM 543 N N . SER A 1 72 ? 3.359 -11.814 1.029 1.00 86.44 72 SER A N 1
ATOM 544 C CA . SER A 1 72 ? 2.505 -12.654 0.189 1.00 86.44 72 SER A CA 1
ATOM 545 C C . SER A 1 72 ? 1.622 -11.858 -0.771 1.00 86.44 72 SER A C 1
ATOM 547 O O . SER A 1 72 ? 1.628 -12.136 -1.966 1.00 86.44 72 SER A O 1
ATOM 549 N N . THR A 1 73 ? 0.920 -10.827 -0.292 1.00 86.12 73 THR A N 1
ATOM 550 C CA . THR A 1 73 ? 0.045 -9.995 -1.125 1.00 86.12 73 THR A CA 1
ATOM 551 C C . THR A 1 73 ? 0.850 -9.235 -2.177 1.00 86.12 73 THR A C 1
ATOM 553 O O . THR A 1 73 ? 0.391 -9.083 -3.305 1.00 86.12 73 THR A O 1
ATOM 556 N N . THR A 1 74 ? 2.074 -8.808 -1.848 1.00 87.81 74 THR A N 1
ATOM 557 C CA . THR A 1 74 ? 2.970 -8.167 -2.819 1.00 87.81 74 THR A CA 1
ATOM 558 C C . THR A 1 74 ? 3.377 -9.137 -3.923 1.00 87.81 74 THR A C 1
ATOM 560 O O . THR A 1 74 ? 3.372 -8.733 -5.078 1.00 87.81 74 THR A O 1
ATOM 563 N N . SER A 1 75 ? 3.666 -10.407 -3.609 1.00 87.00 75 SER A N 1
ATOM 564 C CA . SER A 1 75 ? 3.943 -11.419 -4.642 1.00 87.00 75 SER A CA 1
ATOM 565 C C . SER A 1 75 ? 2.771 -11.550 -5.606 1.00 87.00 75 SER A C 1
ATOM 567 O O . SER A 1 75 ? 2.958 -11.423 -6.807 1.00 87.00 75 SER A O 1
ATOM 569 N N . VAL A 1 76 ? 1.551 -11.701 -5.080 1.00 87.12 76 VAL A N 1
ATOM 570 C CA . VAL A 1 76 ? 0.355 -11.850 -5.920 1.00 87.12 76 VAL A CA 1
ATOM 571 C C . VAL A 1 76 ? 0.112 -10.600 -6.778 1.00 87.12 76 VAL A C 1
ATOM 573 O O . VAL A 1 76 ? -0.300 -10.708 -7.931 1.00 87.12 76 VAL A O 1
ATOM 576 N N . LEU A 1 77 ? 0.397 -9.405 -6.247 1.00 86.62 77 LEU A N 1
ATOM 577 C CA . LEU A 1 77 ? 0.326 -8.160 -7.013 1.00 86.62 77 LEU A CA 1
ATOM 578 C C . LEU A 1 77 ? 1.388 -8.101 -8.121 1.00 86.62 77 LEU A C 1
ATOM 580 O O . LEU A 1 77 ? 1.070 -7.684 -9.232 1.00 86.62 77 LEU A O 1
ATOM 584 N N . VAL A 1 78 ? 2.628 -8.496 -7.827 1.00 87.56 78 VAL A N 1
ATOM 585 C CA . VAL A 1 78 ? 3.726 -8.533 -8.805 1.00 87.56 78 VAL A CA 1
ATOM 586 C C . VAL A 1 78 ? 3.415 -9.534 -9.912 1.00 87.56 78 VAL A C 1
ATOM 588 O O . VAL A 1 78 ? 3.555 -9.183 -11.079 1.00 87.56 78 VAL A O 1
ATOM 591 N N . ASP A 1 79 ? 2.924 -10.723 -9.570 1.00 87.56 79 ASP A N 1
ATOM 592 C CA . ASP A 1 79 ? 2.532 -11.748 -10.541 1.00 87.56 79 ASP A CA 1
ATOM 593 C C . ASP A 1 79 ? 1.428 -11.215 -11.468 1.00 87.56 79 ASP A C 1
ATOM 595 O O . ASP A 1 79 ? 1.559 -11.254 -12.690 1.00 87.56 79 ASP A O 1
ATOM 599 N N . ALA A 1 80 ? 0.394 -10.581 -10.903 1.00 86.50 80 ALA A N 1
ATOM 600 C CA . ALA A 1 80 ? -0.672 -9.960 -11.690 1.00 86.50 80 ALA A CA 1
ATOM 601 C C . ALA A 1 80 ? -0.174 -8.808 -12.587 1.00 86.50 80 ALA A C 1
ATOM 603 O O . ALA A 1 80 ? -0.706 -8.591 -13.678 1.00 86.50 80 ALA A O 1
ATOM 604 N N . GLN A 1 81 ? 0.832 -8.048 -12.142 1.00 87.88 81 GLN A N 1
ATOM 605 C CA . GLN A 1 81 ? 1.462 -7.003 -12.953 1.00 87.88 81 GLN A CA 1
ATOM 606 C C . GLN A 1 81 ? 2.296 -7.590 -14.097 1.00 87.88 81 GLN A C 1
ATOM 608 O O . GLN A 1 81 ? 2.264 -7.041 -15.197 1.00 87.88 81 GLN A O 1
ATOM 613 N N . GLN A 1 82 ? 3.013 -8.690 -13.855 1.00 85.69 82 GLN A N 1
ATOM 614 C CA . GLN A 1 82 ? 3.810 -9.397 -14.864 1.00 85.69 82 GLN A CA 1
ATOM 615 C C . GLN A 1 82 ? 2.933 -10.067 -15.927 1.00 85.69 82 GLN A C 1
ATOM 617 O O . GLN A 1 82 ? 3.253 -10.001 -17.111 1.00 85.69 82 GLN A O 1
ATOM 622 N N . ASP A 1 83 ? 1.786 -10.622 -15.532 1.00 87.62 83 ASP A N 1
ATOM 623 C CA . ASP A 1 83 ? 0.811 -11.219 -16.453 1.00 87.62 83 ASP A CA 1
ATOM 624 C C . ASP A 1 83 ? 0.145 -10.185 -17.382 1.00 87.62 83 ASP A C 1
ATOM 626 O O . ASP A 1 83 ? -0.485 -10.539 -18.386 1.00 87.62 83 ASP A O 1
ATOM 630 N N . HIS A 1 84 ? 0.259 -8.889 -17.074 1.00 88.25 84 HIS A N 1
ATOM 631 C CA . HIS A 1 84 ? -0.359 -7.844 -17.875 1.00 88.25 84 HIS A CA 1
ATOM 632 C C . HIS A 1 84 ? 0.304 -7.757 -19.269 1.00 88.25 84 HIS A C 1
ATOM 634 O O . HIS A 1 84 ? 1.512 -7.546 -19.349 1.00 88.25 84 HIS A O 1
ATOM 640 N N . PRO A 1 85 ? -0.448 -7.774 -20.393 1.00 88.69 85 PRO A N 1
ATOM 641 C CA . PRO A 1 85 ? 0.132 -7.778 -21.745 1.00 88.69 85 PRO A CA 1
ATOM 642 C C . PRO A 1 85 ? 1.088 -6.618 -22.039 1.00 88.69 85 PRO A C 1
ATOM 644 O O . PRO A 1 85 ? 2.027 -6.763 -22.818 1.00 88.69 85 PRO A O 1
ATOM 647 N N . PHE A 1 86 ? 0.855 -5.457 -21.415 1.00 86.56 86 PHE A N 1
ATOM 648 C CA . PHE A 1 86 ? 1.797 -4.342 -21.498 1.00 86.56 86 PHE A CA 1
ATOM 649 C C . PHE A 1 86 ? 3.170 -4.702 -20.928 1.00 86.56 86 PHE A C 1
ATOM 651 O O . PHE A 1 86 ? 4.135 -4.342 -21.577 1.00 86.56 86 PHE A O 1
ATOM 658 N N . ALA A 1 87 ? 3.297 -5.439 -19.819 1.00 86.88 87 ALA A N 1
ATOM 659 C CA . ALA A 1 87 ? 4.591 -5.742 -19.197 1.00 86.88 87 ALA A CA 1
ATOM 660 C C . ALA A 1 87 ? 5.611 -6.335 -20.190 1.00 86.88 87 ALA A C 1
ATOM 662 O O . ALA A 1 87 ? 6.769 -5.923 -20.189 1.00 86.88 87 ALA A O 1
ATOM 663 N N . ALA A 1 88 ? 5.150 -7.164 -21.135 1.00 83.75 88 ALA A N 1
ATOM 664 C CA . ALA A 1 88 ? 5.978 -7.769 -22.181 1.00 83.75 88 ALA A CA 1
ATOM 665 C C . ALA A 1 88 ? 6.717 -6.761 -23.090 1.00 83.75 88 ALA A C 1
ATOM 667 O O . ALA A 1 88 ? 7.759 -7.092 -23.652 1.00 83.75 88 ALA A O 1
ATOM 668 N N . ILE A 1 89 ? 6.222 -5.526 -23.245 1.00 86.50 89 ILE A N 1
ATOM 669 C CA . ILE A 1 89 ? 6.920 -4.472 -24.011 1.00 86.50 89 ILE A CA 1
ATOM 670 C C . ILE A 1 89 ? 8.205 -4.019 -23.298 1.00 86.50 89 ILE A C 1
ATOM 672 O O . ILE A 1 89 ? 9.146 -3.577 -23.956 1.00 86.50 89 ILE A O 1
ATOM 676 N N . TRP A 1 90 ? 8.263 -4.137 -21.970 1.00 79.62 90 TRP A N 1
ATOM 677 C CA . TRP A 1 90 ? 9.414 -3.741 -21.155 1.00 79.62 90 TRP A CA 1
ATOM 678 C C . TRP A 1 90 ? 10.398 -4.899 -20.918 1.00 79.62 90 TRP A C 1
ATOM 680 O O . TRP A 1 90 ? 11.477 -4.666 -20.377 1.00 79.62 90 TRP A O 1
ATOM 690 N N . GLY A 1 91 ? 10.066 -6.116 -21.361 1.00 77.44 91 GLY A N 1
ATOM 691 C CA . GLY A 1 91 ? 10.897 -7.315 -21.247 1.00 77.44 91 GLY A CA 1
ATOM 692 C C . GLY A 1 91 ? 10.145 -8.491 -20.625 1.00 77.44 91 GLY A C 1
ATOM 693 O O . GLY A 1 91 ? 8.970 -8.392 -20.294 1.00 77.44 91 GLY A O 1
ATOM 694 N N . ASP A 1 92 ? 10.841 -9.613 -20.464 1.00 75.69 92 ASP A N 1
ATOM 695 C CA . ASP A 1 92 ? 10.326 -10.845 -19.847 1.00 75.69 92 ASP A CA 1
ATOM 696 C C . ASP A 1 92 ? 10.542 -10.897 -18.322 1.00 75.69 92 ASP A C 1
ATOM 698 O O . ASP A 1 92 ? 10.325 -11.930 -17.694 1.00 75.69 92 ASP A O 1
ATOM 702 N N . GLY A 1 93 ? 11.011 -9.797 -17.721 1.00 72.62 93 GLY A N 1
ATOM 703 C CA . GLY A 1 93 ? 11.266 -9.696 -16.283 1.00 72.62 93 GLY A CA 1
ATOM 704 C C . GLY A 1 93 ? 12.496 -10.469 -15.786 1.00 72.62 93 GLY A C 1
ATOM 705 O O . GLY A 1 93 ? 12.817 -10.380 -14.603 1.00 72.62 93 GLY A O 1
ATOM 706 N N . HIS A 1 94 ? 13.223 -11.181 -16.656 1.00 70.25 94 HIS A N 1
ATOM 707 C CA . HIS A 1 94 ? 14.430 -11.929 -16.281 1.00 70.25 94 HIS A CA 1
ATOM 708 C C . HIS A 1 94 ? 15.717 -11.104 -16.364 1.00 70.25 94 HIS A C 1
ATOM 710 O O . HIS A 1 94 ? 16.752 -11.520 -15.843 1.00 70.25 94 HIS A O 1
ATOM 716 N N . VAL A 1 95 ? 15.660 -9.935 -17.007 1.00 63.03 95 VAL A N 1
ATOM 717 C CA . VAL A 1 95 ? 16.803 -9.036 -17.180 1.00 63.03 95 VAL A CA 1
ATOM 718 C C . VAL A 1 95 ? 16.451 -7.670 -16.611 1.00 63.03 95 VAL A C 1
ATOM 720 O O . VAL A 1 95 ? 15.522 -7.011 -17.076 1.00 63.03 95 VAL A O 1
ATOM 723 N N . SER A 1 96 ? 17.208 -7.227 -15.610 1.00 63.03 96 SER A N 1
ATOM 724 C CA . SER A 1 96 ? 17.070 -5.880 -15.065 1.00 63.03 96 SER A CA 1
ATOM 725 C C . SER A 1 96 ? 17.965 -4.902 -15.827 1.00 63.03 96 SER A C 1
ATOM 727 O O . SER A 1 96 ? 19.118 -5.195 -16.142 1.00 63.03 96 SER A O 1
ATOM 729 N N . SER A 1 97 ? 17.470 -3.685 -16.077 1.00 57.72 97 SER A N 1
ATOM 730 C CA . SER A 1 97 ? 18.296 -2.596 -16.619 1.00 57.72 97 SER A CA 1
ATOM 731 C C . SER A 1 97 ? 19.402 -2.145 -15.646 1.00 57.72 97 SER A C 1
ATOM 733 O O . SER A 1 97 ? 20.307 -1.425 -16.081 1.00 57.72 97 SER A O 1
ATOM 735 N N . SER A 1 98 ? 19.356 -2.545 -14.364 1.00 58.59 98 SER A N 1
ATOM 736 C CA . SER A 1 98 ? 20.424 -2.274 -13.384 1.00 58.59 98 SER A CA 1
ATOM 737 C C . SER A 1 98 ? 21.748 -2.889 -13.810 1.00 58.59 98 SER A C 1
ATOM 739 O O . SER A 1 98 ? 22.752 -2.188 -13.815 1.00 58.59 98 SER A O 1
ATOM 741 N N . ASP A 1 99 ? 21.720 -4.121 -14.324 1.00 59.66 99 ASP A N 1
ATOM 742 C CA . ASP A 1 99 ? 22.905 -4.950 -14.602 1.00 59.66 99 ASP A CA 1
ATOM 743 C C . ASP A 1 99 ? 23.759 -4.408 -15.770 1.00 59.66 99 ASP A C 1
ATOM 745 O O . ASP A 1 99 ? 24.728 -5.014 -16.241 1.00 59.66 99 ASP A O 1
ATOM 749 N N . GLY A 1 100 ? 23.378 -3.248 -16.308 1.00 58.09 100 GLY A N 1
ATOM 750 C CA . GLY A 1 100 ? 24.102 -2.519 -17.329 1.00 58.09 100 GLY A CA 1
ATOM 751 C C . GLY A 1 100 ? 24.535 -1.113 -16.941 1.00 58.09 100 GLY A C 1
ATOM 752 O O . GLY A 1 100 ? 25.215 -0.502 -17.766 1.00 58.09 100 GLY A O 1
ATOM 753 N N . GLN A 1 101 ? 24.189 -0.571 -15.772 1.00 69.94 101 GLN A N 1
ATOM 754 C CA . GLN A 1 101 ? 24.505 0.823 -15.471 1.00 69.94 101 GLN A CA 1
ATOM 755 C C . GLN A 1 101 ? 25.998 0.986 -15.171 1.00 69.94 101 GLN A C 1
ATOM 757 O O . GLN A 1 101 ? 26.485 0.591 -14.120 1.00 69.94 101 GLN A O 1
ATOM 762 N N . PHE A 1 102 ? 26.734 1.567 -16.120 1.00 71.94 102 PHE A N 1
ATOM 763 C CA . PHE A 1 102 ? 28.165 1.834 -15.999 1.00 71.94 102 PHE A CA 1
ATOM 764 C C . PHE A 1 102 ? 28.405 3.294 -15.619 1.00 71.94 102 PHE A C 1
ATOM 766 O O . PHE A 1 102 ? 28.033 4.205 -16.360 1.00 71.94 102 PHE A O 1
ATOM 773 N N . PHE A 1 103 ? 29.065 3.512 -14.489 1.00 72.88 103 PHE A N 1
ATOM 774 C CA . PHE A 1 103 ? 29.469 4.823 -14.001 1.00 72.88 103 PHE A CA 1
ATOM 775 C C . PHE A 1 103 ? 30.942 5.061 -14.353 1.00 72.88 103 PHE A C 1
ATOM 777 O O . PHE A 1 103 ? 31.810 4.471 -13.706 1.00 72.88 103 PHE A O 1
ATOM 784 N N . PRO A 1 104 ? 31.259 5.891 -15.368 1.00 69.38 104 PRO A N 1
ATOM 785 C CA . PRO A 1 104 ? 32.642 6.183 -15.725 1.00 69.38 104 PRO A CA 1
ATOM 786 C C . PRO A 1 104 ? 33.338 6.948 -14.595 1.00 69.38 104 PRO A C 1
ATOM 788 O O . PRO A 1 104 ? 32.795 7.916 -14.062 1.00 69.38 104 PRO A O 1
ATOM 791 N N . ALA A 1 105 ? 34.556 6.535 -14.252 1.00 71.75 105 ALA A N 1
ATOM 792 C CA . ALA A 1 105 ? 35.393 7.215 -13.269 1.00 71.75 105 ALA A CA 1
ATOM 793 C C . ALA A 1 105 ? 36.552 7.933 -13.972 1.00 71.75 105 ALA A C 1
ATOM 795 O O . ALA A 1 105 ? 37.171 7.378 -14.875 1.00 71.75 105 ALA A O 1
ATOM 796 N N . GLY A 1 106 ? 36.858 9.161 -13.545 1.00 69.50 106 GLY A N 1
ATOM 797 C CA . GLY A 1 106 ? 38.007 9.932 -14.028 1.00 69.50 106 GLY A CA 1
ATOM 798 C C . GLY A 1 106 ? 38.935 10.368 -12.891 1.00 69.50 106 GLY A C 1
ATOM 799 O O . GLY A 1 106 ? 38.521 10.483 -11.735 1.00 69.50 106 GLY A O 1
ATOM 800 N N . GLY A 1 107 ? 40.202 10.636 -13.209 1.00 70.94 107 GLY A N 1
ATOM 801 C CA . GLY A 1 107 ? 41.174 11.176 -12.255 1.00 70.94 107 GLY A CA 1
ATOM 802 C C . GLY A 1 107 ? 41.628 10.149 -11.211 1.00 70.94 107 GLY A C 1
ATOM 803 O O . GLY A 1 107 ? 42.007 9.034 -11.545 1.00 70.94 107 GLY A O 1
ATOM 804 N N . ARG A 1 108 ? 41.608 10.503 -9.918 1.00 60.62 108 ARG A N 1
ATOM 805 C CA . ARG A 1 108 ? 42.138 9.639 -8.836 1.00 60.62 108 ARG A CA 1
ATOM 806 C C . ARG A 1 108 ? 41.376 8.316 -8.641 1.00 60.62 108 ARG A C 1
ATOM 808 O O . ARG A 1 108 ? 41.925 7.411 -8.024 1.00 60.62 108 ARG A O 1
ATOM 815 N N . GLY A 1 109 ? 40.145 8.205 -9.148 1.00 59.47 109 GLY A N 1
ATOM 816 C CA . GLY A 1 109 ? 39.332 6.981 -9.088 1.00 59.47 109 GLY A CA 1
ATOM 817 C C . GLY A 1 109 ? 39.596 5.985 -10.223 1.00 59.47 109 GLY A C 1
ATOM 818 O O . GLY A 1 109 ? 39.120 4.858 -10.158 1.00 59.47 109 GLY A O 1
ATOM 819 N N . GLU A 1 110 ? 40.370 6.376 -11.240 1.00 58.69 110 GLU A N 1
ATOM 820 C CA . GLU A 1 110 ? 40.666 5.562 -12.428 1.00 58.69 110 GLU A CA 1
ATOM 821 C C . GLU A 1 110 ? 41.507 4.317 -12.095 1.00 58.69 110 GLU A C 1
ATOM 823 O O . GLU A 1 110 ? 41.290 3.243 -12.647 1.00 58.69 110 GLU A O 1
ATOM 828 N N . ALA A 1 111 ? 42.428 4.445 -11.134 1.00 56.38 111 ALA A N 1
ATOM 829 C CA . ALA A 1 111 ? 43.341 3.379 -10.718 1.00 56.38 111 ALA A CA 1
ATOM 830 C C . ALA A 1 111 ? 42.722 2.359 -9.742 1.00 56.38 111 ALA A C 1
ATOM 832 O O . ALA A 1 111 ? 43.362 1.361 -9.424 1.00 56.38 111 ALA A O 1
ATOM 833 N N . SER A 1 112 ? 41.508 2.614 -9.238 1.00 58.28 112 SER A N 1
ATOM 834 C CA . SER A 1 112 ? 40.871 1.811 -8.181 1.00 58.28 112 SER A CA 1
ATOM 835 C C . SER A 1 112 ? 39.875 0.769 -8.705 1.00 58.28 112 SER A C 1
ATOM 837 O O . SER A 1 112 ? 39.221 0.113 -7.896 1.00 58.28 112 SER A O 1
ATOM 839 N N . LEU A 1 113 ? 39.700 0.642 -10.024 1.00 57.81 113 LEU A N 1
ATOM 840 C CA . LEU A 1 113 ? 38.603 -0.136 -10.600 1.00 57.81 113 LEU A CA 1
ATOM 841 C C . LEU A 1 113 ? 39.142 -1.324 -11.397 1.00 57.81 113 LEU A C 1
ATOM 843 O O . LEU A 1 113 ? 39.794 -1.172 -12.431 1.00 57.81 113 LEU A O 1
ATOM 847 N N . GLU A 1 114 ? 38.884 -2.516 -10.861 1.00 58.38 114 GLU A N 1
ATOM 848 C CA . GLU A 1 114 ? 39.208 -3.794 -11.484 1.00 58.38 114 GLU A CA 1
ATOM 849 C C . GLU A 1 114 ? 38.347 -4.041 -12.733 1.00 58.38 114 GLU A C 1
ATOM 851 O O . GLU A 1 114 ? 37.279 -3.460 -12.928 1.00 58.38 114 GLU A O 1
ATOM 856 N N . TYR A 1 115 ? 38.863 -4.897 -13.614 1.00 59.91 115 TYR A N 1
ATOM 857 C CA . TYR A 1 115 ? 38.281 -5.255 -14.905 1.00 59.91 115 TYR A CA 1
ATOM 858 C C . TYR A 1 115 ? 36.774 -5.566 -14.836 1.00 59.91 115 TYR A C 1
ATOM 860 O O . TYR A 1 115 ? 36.338 -6.430 -14.078 1.00 59.91 115 TYR A O 1
ATOM 868 N N . ASN A 1 116 ? 35.990 -4.918 -15.704 1.00 61.19 116 ASN A N 1
ATOM 869 C CA . ASN A 1 116 ? 34.564 -5.180 -15.858 1.00 61.19 116 ASN A CA 1
ATOM 870 C C . ASN A 1 116 ? 34.310 -6.180 -17.002 1.00 61.19 116 ASN A C 1
ATOM 872 O O . ASN A 1 116 ? 34.718 -5.931 -18.136 1.00 61.19 116 ASN A O 1
ATOM 876 N N . ALA A 1 117 ? 33.577 -7.270 -16.753 1.00 62.56 117 ALA A N 1
ATOM 877 C CA . ALA A 1 117 ? 33.334 -8.318 -17.755 1.00 62.56 117 ALA A CA 1
ATOM 878 C C . ALA A 1 117 ? 32.573 -7.838 -19.013 1.00 62.56 117 ALA A C 1
ATOM 880 O O . ALA A 1 117 ? 32.752 -8.400 -20.091 1.00 62.56 117 ALA A O 1
ATOM 881 N N . LYS A 1 118 ? 31.757 -6.780 -18.902 1.00 62.53 118 LYS A N 1
ATOM 882 C CA . LYS A 1 118 ? 30.972 -6.203 -20.008 1.00 62.53 118 LYS A CA 1
ATOM 883 C C . LYS A 1 118 ? 31.651 -4.985 -20.646 1.00 62.53 118 LYS A C 1
ATOM 885 O O . LYS A 1 118 ? 31.599 -4.812 -21.862 1.00 62.53 118 LYS A O 1
ATOM 890 N N . TYR A 1 119 ? 32.290 -4.133 -19.842 1.00 64.88 119 TYR A N 1
ATOM 891 C CA . TYR A 1 119 ? 32.863 -2.846 -20.273 1.00 64.88 119 TYR A CA 1
ATOM 892 C C . TYR A 1 119 ? 34.391 -2.864 -20.458 1.00 64.88 119 TYR A C 1
ATOM 894 O O . TYR A 1 119 ? 34.958 -1.907 -20.999 1.00 64.88 119 TYR A O 1
ATOM 902 N N . GLY A 1 120 ? 35.047 -3.965 -20.085 1.00 69.69 120 GLY A N 1
ATOM 903 C CA . GLY A 1 120 ? 36.472 -4.213 -20.258 1.00 69.69 120 GLY A CA 1
ATOM 904 C C . GLY A 1 120 ? 37.340 -3.407 -19.293 1.00 69.69 120 GLY A C 1
ATOM 905 O O . GLY A 1 120 ? 37.049 -3.297 -18.107 1.00 69.69 120 GLY A O 1
ATOM 906 N N . LYS A 1 121 ? 38.426 -2.830 -19.819 1.00 70.25 121 LYS A N 1
ATOM 907 C CA . LYS A 1 121 ? 39.371 -1.982 -19.067 1.00 70.25 121 LYS A CA 1
ATOM 908 C C . LYS A 1 121 ? 38.940 -0.514 -18.979 1.00 70.25 121 LYS A C 1
ATOM 910 O O . LYS A 1 121 ? 39.752 0.329 -18.612 1.00 70.25 121 LYS A O 1
ATOM 915 N N . ARG A 1 122 ? 37.709 -0.177 -19.386 1.00 69.06 122 ARG A N 1
ATOM 916 C CA . ARG A 1 122 ? 37.221 1.194 -19.223 1.00 69.06 122 ARG A CA 1
ATOM 917 C C . ARG A 1 122 ? 37.082 1.489 -17.731 1.00 69.06 122 ARG A C 1
ATOM 919 O O . ARG A 1 122 ? 36.386 0.734 -17.056 1.00 69.06 122 ARG A O 1
ATOM 926 N N . PRO A 1 123 ? 37.694 2.571 -17.234 1.00 68.06 123 PRO A N 1
ATOM 927 C CA . PRO A 1 123 ? 37.614 2.920 -15.829 1.00 68.06 123 PRO A CA 1
ATOM 928 C C . PRO A 1 123 ? 36.195 3.356 -15.471 1.00 68.06 123 PRO A C 1
ATOM 930 O O . PRO A 1 123 ? 35.648 4.320 -16.010 1.00 68.06 123 PRO A O 1
ATOM 933 N N . GLY A 1 124 ? 35.579 2.601 -14.574 1.00 70.44 124 GLY A N 1
ATOM 934 C CA . GLY A 1 124 ? 34.216 2.818 -14.120 1.00 70.44 124 GLY A CA 1
ATOM 935 C C . GLY A 1 124 ? 33.667 1.581 -13.421 1.00 70.44 124 GLY A C 1
ATOM 936 O O . GLY A 1 124 ? 34.216 0.489 -13.555 1.00 70.44 124 GLY A O 1
ATOM 937 N N . ALA A 1 125 ? 32.608 1.762 -12.645 1.00 70.62 125 ALA A N 1
ATOM 938 C CA . ALA A 1 125 ? 31.941 0.676 -11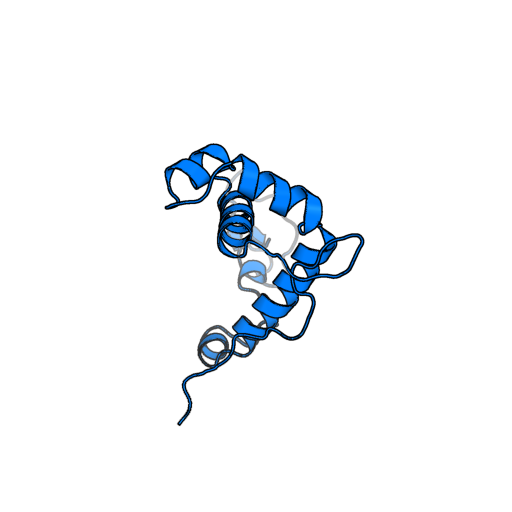.939 1.00 70.62 125 ALA A CA 1
ATOM 939 C C . ALA A 1 125 ? 30.610 0.366 -12.625 1.00 70.62 125 ALA A C 1
ATOM 941 O O . ALA A 1 125 ? 29.882 1.288 -12.991 1.00 70.62 125 ALA A O 1
ATOM 942 N N . SER A 1 126 ? 30.289 -0.916 -12.796 1.00 67.12 126 SER A N 1
ATOM 943 C CA . SER A 1 126 ? 28.898 -1.330 -12.989 1.00 67.12 126 SER A CA 1
ATOM 944 C C . SER A 1 126 ? 28.326 -1.735 -11.640 1.00 67.12 126 SER A C 1
ATOM 946 O O . SER A 1 126 ? 29.026 -2.416 -10.889 1.00 67.12 126 SER A O 1
ATOM 948 N N . ILE A 1 127 ? 27.100 -1.316 -11.348 1.00 59.34 127 ILE A N 1
ATOM 949 C CA . ILE A 1 127 ? 26.352 -1.756 -10.164 1.00 59.34 127 ILE A CA 1
ATOM 950 C C . ILE A 1 127 ? 25.373 -2.839 -10.595 1.00 59.34 127 ILE A C 1
ATOM 952 O O . ILE A 1 127 ? 24.839 -2.695 -11.716 1.00 59.34 127 ILE A O 1
#

Secondary structure (DSSP, 8-state):
---------SS-----TTT-PPPS-HHHHHHHHHHHHTT--HHHHHHHSTT--HHHHHHHHHHH--HHHHHHHHHHHHHHHHTSTTGGGG--SSS-GGGG-EEE--GGGGGG-PPBTTTBT-SEEE-

Radius of gyration: 22.45 Å; chains: 1; bounding box: 63×30×40 Å

pLDDT: mean 78.55, std 17.47, range [30.55, 96.5]